Protein AF-A0A920KF06-F1 (afdb_monomer_lite)

Sequence (134 aa):
MFIPADGLYQDLLNSRVGTLQINSRDLVSYAYTKKVMIVSPMSLFPMLQITVKALHNLKIENSIKDIMKNIDKLGNHLNAYKTYHDKLGNTLGTAVNHYNRSSSEFKKIDKDVIKISEGNTQIDFEGELLDRLY

Foldseek 3Di:
DEDADVVVVVCLVVDPPDDDPDDDPNPCNVCVVVVHDYDYPVRVVVVVVVVVVVVVVVVVVVVVVVVVVVVVVVVVVVVVVVVVVVVVLVVVLVVLVVLQVVLVVVVVVQVVVCVVVVNPDGPDRPDDRDDRDD

Secondary structure (DSSP, 8-state):
-B-S-HHHHHHHHH---SS-------HHHHHHHTT---B-HHHHHHHHHHHHHHHHHHHHHHHHHHHHHHHHHHHHHHHHHHHHHHHHHHHHHHHHHHHHHHHHHHHHHHHHHHHHTTTS-------PPPPPP-

pLDDT: mean 84.81, std 14.27, range [43.47, 97.75]

Structure (mmCIF, N/CA/C/O backbone):
data_AF-A0A920KF06-F1
#
_entry.id   AF-A0A920KF06-F1
#
loop_
_atom_site.group_PDB
_atom_site.id
_atom_site.type_symbol
_atom_site.label_atom_id
_atom_site.label_alt_id
_atom_site.label_comp_id
_atom_site.label_asym_id
_atom_site.label_entity_id
_atom_site.label_seq_id
_atom_site.pdbx_PDB_ins_code
_atom_site.Cartn_x
_atom_site.Cartn_y
_atom_site.Cartn_z
_atom_site.occupancy
_atom_site.B_iso_or_equiv
_atom_site.auth_seq_id
_atom_site.auth_comp_id
_atom_site.auth_asym_id
_atom_site.auth_atom_id
_atom_site.pdbx_PDB_model_num
ATOM 1 N N . MET A 1 1 ? 26.278 -1.931 -39.057 1.00 87.56 1 MET A N 1
ATOM 2 C CA . MET A 1 1 ? 27.719 -2.160 -39.275 1.00 87.56 1 MET A CA 1
ATOM 3 C C . MET A 1 1 ? 28.478 -1.242 -38.338 1.00 87.56 1 MET A C 1
ATOM 5 O O . MET A 1 1 ? 28.242 -0.042 -38.374 1.00 87.56 1 MET A O 1
ATOM 9 N N . PHE A 1 2 ? 29.314 -1.806 -37.468 1.00 90.06 2 PHE A N 1
ATOM 10 C CA . PHE A 1 2 ? 30.126 -1.044 -36.521 1.00 90.06 2 PHE A CA 1
ATOM 11 C C . PHE A 1 2 ? 31.493 -0.741 -37.137 1.00 90.06 2 PHE A C 1
ATOM 13 O O . PHE A 1 2 ? 32.145 -1.659 -37.633 1.00 90.06 2 PHE A O 1
ATOM 20 N N . ILE A 1 3 ? 31.906 0.525 -37.112 1.00 89.44 3 ILE A N 1
ATOM 21 C CA . ILE A 1 3 ? 33.196 0.978 -37.645 1.00 89.44 3 ILE A CA 1
ATOM 22 C C . ILE A 1 3 ? 34.050 1.475 -36.471 1.00 89.44 3 ILE A C 1
ATOM 24 O O . ILE A 1 3 ? 33.756 2.542 -35.938 1.00 89.44 3 ILE A O 1
ATOM 28 N N . PRO A 1 4 ? 35.084 0.723 -36.042 1.00 86.56 4 PRO A N 1
ATOM 29 C CA . PRO A 1 4 ? 35.832 1.028 -34.817 1.00 86.56 4 PRO A CA 1
ATOM 30 C C . PRO A 1 4 ? 36.622 2.343 -34.861 1.00 86.56 4 PRO A C 1
ATOM 32 O O . PRO A 1 4 ? 36.837 2.962 -33.823 1.00 86.56 4 PRO A O 1
ATOM 35 N N . ALA A 1 5 ? 37.063 2.768 -36.048 1.00 89.88 5 ALA A N 1
ATOM 36 C CA . ALA A 1 5 ? 37.817 4.002 -36.237 1.00 89.88 5 ALA A CA 1
ATOM 37 C C . ALA A 1 5 ? 36.871 5.157 -36.593 1.00 89.88 5 ALA A C 1
ATOM 39 O O . ALA A 1 5 ? 36.336 5.201 -37.701 1.00 89.88 5 ALA A O 1
ATOM 40 N N . ASP A 1 6 ? 36.693 6.108 -35.672 1.00 84.50 6 ASP A N 1
ATOM 41 C CA . ASP A 1 6 ? 35.763 7.228 -35.876 1.00 84.50 6 ASP A CA 1
ATOM 42 C C . ASP A 1 6 ? 36.180 8.114 -37.059 1.00 84.50 6 ASP A C 1
ATOM 44 O O . ASP A 1 6 ? 35.332 8.519 -37.841 1.00 84.50 6 ASP A O 1
ATOM 48 N N . GLY A 1 7 ? 37.485 8.308 -37.286 1.00 83.81 7 GLY A N 1
ATOM 49 C CA . GLY A 1 7 ? 37.986 9.034 -38.460 1.00 83.81 7 GLY A CA 1
ATOM 50 C C . GLY A 1 7 ? 37.545 8.417 -39.794 1.00 83.81 7 GLY A C 1
ATOM 51 O O . GLY A 1 7 ? 37.133 9.148 -40.686 1.00 83.81 7 GLY A O 1
ATOM 52 N N . LEU A 1 8 ? 37.537 7.080 -39.905 1.00 81.38 8 LEU A N 1
ATOM 53 C CA . LEU A 1 8 ? 37.006 6.388 -41.088 1.00 81.38 8 LEU A CA 1
ATOM 54 C C . LEU A 1 8 ? 35.483 6.487 -41.161 1.00 81.38 8 LEU A C 1
ATOM 56 O O . LEU A 1 8 ? 34.933 6.618 -42.244 1.00 81.38 8 LEU A O 1
ATOM 60 N N . TYR A 1 9 ? 34.784 6.439 -40.027 1.00 85.44 9 TYR A N 1
ATOM 61 C CA . TYR A 1 9 ? 33.339 6.653 -40.000 1.00 85.44 9 TYR A CA 1
ATOM 62 C C . TYR A 1 9 ? 32.962 8.053 -40.510 1.00 85.44 9 TYR A C 1
ATOM 64 O O . TYR A 1 9 ? 32.097 8.162 -41.375 1.00 85.44 9 TYR A O 1
ATOM 72 N N . GLN A 1 10 ? 33.644 9.105 -40.044 1.00 83.00 10 GLN A N 1
ATOM 73 C CA . GLN A 1 10 ? 33.422 10.473 -40.520 1.00 83.00 10 GLN A CA 1
ATOM 74 C C . GLN A 1 10 ? 33.796 10.621 -41.993 1.00 83.00 10 GLN A C 1
ATOM 76 O O . GLN A 1 10 ? 33.067 11.261 -42.744 1.00 83.00 10 GLN A O 1
ATOM 81 N N . ASP A 1 11 ? 34.896 10.007 -42.426 1.00 80.38 11 ASP A N 1
ATOM 82 C CA . ASP A 1 11 ? 35.286 10.026 -43.831 1.00 80.38 11 ASP A CA 1
ATOM 83 C C . ASP A 1 11 ? 34.241 9.326 -44.709 1.00 80.38 11 ASP A C 1
ATOM 85 O O . ASP A 1 11 ? 33.846 9.871 -45.725 1.00 80.38 11 ASP A O 1
ATOM 89 N N . LEU A 1 12 ? 33.669 8.197 -44.283 1.00 77.31 12 LEU A N 1
ATOM 90 C CA . LEU A 1 12 ? 32.593 7.514 -45.015 1.00 77.31 12 LEU A CA 1
ATOM 91 C C . LEU A 1 12 ? 31.276 8.304 -45.064 1.00 77.31 12 LEU A C 1
ATOM 93 O O . LEU A 1 12 ? 30.509 8.128 -46.008 1.00 77.31 12 LEU A O 1
ATOM 97 N N . LEU A 1 13 ? 31.006 9.160 -44.072 1.00 76.00 13 LEU A N 1
ATOM 98 C CA . LEU A 1 13 ? 29.870 10.090 -44.099 1.00 76.00 13 LEU A CA 1
ATOM 99 C C . LEU A 1 13 ? 30.137 11.313 -44.992 1.00 76.00 13 LEU A C 1
ATOM 101 O O . LEU A 1 13 ? 29.214 11.831 -45.618 1.00 76.00 13 LEU A O 1
ATOM 105 N N . ASN A 1 14 ? 31.389 11.776 -45.043 1.00 71.44 14 ASN A N 1
ATOM 106 C CA . ASN A 1 14 ? 31.790 13.008 -45.728 1.00 71.44 14 ASN A CA 1
ATOM 107 C C . ASN A 1 14 ? 32.326 12.780 -47.149 1.00 71.44 14 ASN A C 1
ATOM 109 O O . ASN A 1 14 ? 32.402 13.730 -47.931 1.00 71.44 14 ASN A O 1
ATOM 113 N N . SER A 1 15 ? 32.700 11.546 -47.491 1.00 59.88 15 SER A N 1
ATOM 114 C CA . SER A 1 15 ? 33.321 11.156 -48.756 1.00 59.88 15 SER A CA 1
ATOM 115 C C . SER A 1 15 ? 32.354 11.340 -49.923 1.00 59.88 15 SER A C 1
ATOM 117 O O . SER A 1 15 ? 31.723 10.404 -50.414 1.00 59.88 15 SER A O 1
ATOM 119 N N . ARG A 1 16 ? 32.306 12.562 -50.455 1.00 54.47 16 ARG A N 1
ATOM 120 C CA . ARG A 1 16 ? 32.169 12.752 -51.897 1.00 54.47 16 ARG A CA 1
ATOM 121 C C . ARG A 1 16 ? 33.495 12.321 -52.514 1.00 54.47 16 ARG A C 1
ATOM 123 O O . ARG A 1 16 ? 34.470 13.067 -52.476 1.00 54.47 16 ARG A O 1
ATOM 130 N N . VAL A 1 17 ? 33.537 11.111 -53.066 1.00 50.47 17 VAL A N 1
ATOM 131 C CA . VAL A 1 17 ? 34.577 10.726 -54.033 1.00 50.47 17 VAL A CA 1
ATOM 132 C C . VAL A 1 17 ? 34.690 11.836 -55.085 1.00 50.47 17 VAL A C 1
ATOM 134 O O . VAL A 1 17 ? 33.663 12.387 -55.472 1.00 50.47 17 VAL A O 1
ATOM 137 N N . GLY A 1 18 ? 35.928 12.201 -55.444 1.00 47.31 18 GLY A N 1
ATOM 138 C CA . GLY A 1 18 ? 36.336 13.445 -56.114 1.00 47.31 18 GLY A CA 1
ATOM 139 C C . GLY A 1 18 ? 35.590 13.868 -57.389 1.00 47.31 18 GLY A C 1
ATOM 140 O O . GLY A 1 18 ? 34.563 13.328 -57.761 1.00 47.31 18 GLY A O 1
ATOM 141 N N . THR A 1 19 ? 36.126 14.888 -58.060 1.00 46.28 19 THR A N 1
ATOM 142 C CA . THR A 1 19 ? 35.559 15.757 -59.122 1.00 46.28 19 THR A CA 1
ATOM 143 C C . THR A 1 19 ? 34.854 15.125 -60.345 1.00 46.28 19 THR A C 1
ATOM 145 O O . THR A 1 19 ? 34.527 15.842 -61.288 1.00 46.28 19 THR A O 1
ATOM 148 N N . LEU A 1 20 ? 34.548 13.829 -60.355 1.00 47.66 20 LEU A N 1
ATOM 149 C CA . LEU A 1 20 ? 33.770 13.137 -61.376 1.00 47.66 20 LEU A CA 1
ATOM 150 C C . LEU A 1 20 ? 32.447 12.630 -60.787 1.00 47.66 20 LEU A C 1
ATOM 152 O O . LEU A 1 20 ? 32.391 11.637 -60.067 1.00 47.66 20 LEU A O 1
ATOM 156 N N . GLN A 1 21 ? 31.360 13.314 -61.147 1.00 47.03 21 GLN A N 1
ATOM 157 C CA . GLN A 1 21 ? 29.977 12.895 -60.908 1.00 47.03 21 GLN A CA 1
ATOM 158 C C . GLN A 1 21 ? 29.656 11.638 -61.731 1.00 47.03 21 GLN A C 1
ATOM 160 O O . GLN A 1 21 ? 29.008 11.709 -62.771 1.00 47.03 21 GLN A O 1
ATOM 165 N N . ILE A 1 22 ? 30.121 10.471 -61.289 1.00 43.47 22 ILE A N 1
ATOM 166 C CA . ILE A 1 22 ? 29.756 9.190 -61.897 1.00 43.47 22 ILE A CA 1
ATOM 167 C C . ILE A 1 22 ? 29.066 8.346 -60.835 1.00 43.47 22 ILE A C 1
ATOM 169 O O . ILE A 1 22 ? 29.723 7.628 -60.095 1.00 43.47 22 ILE A O 1
ATOM 173 N N . ASN A 1 23 ? 27.735 8.463 -60.777 1.00 46.69 23 ASN A N 1
ATOM 174 C CA . ASN A 1 23 ? 26.754 7.436 -60.382 1.00 46.69 23 ASN A CA 1
ATOM 175 C C . ASN A 1 23 ? 27.089 6.504 -59.189 1.00 46.69 23 ASN A C 1
ATOM 177 O O . ASN A 1 23 ? 26.585 5.382 -59.106 1.00 46.69 23 ASN A O 1
ATOM 181 N N . SER A 1 24 ? 27.919 6.942 -58.245 1.00 51.03 24 SER A N 1
ATOM 182 C CA . SER A 1 24 ? 28.242 6.195 -57.039 1.00 51.03 24 SER A CA 1
ATOM 183 C C . SER A 1 24 ? 27.090 6.387 -56.067 1.00 51.03 24 SER A C 1
ATOM 185 O O . SER A 1 24 ? 26.905 7.477 -55.522 1.00 51.03 24 SER A O 1
ATOM 187 N N .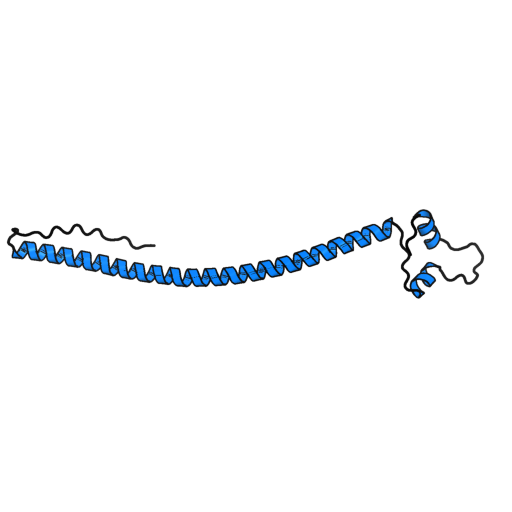 ARG A 1 25 ? 26.280 5.343 -55.873 1.00 56.78 25 ARG A N 1
ATOM 188 C CA . ARG A 1 25 ? 25.296 5.326 -54.789 1.00 56.78 25 ARG A CA 1
ATOM 189 C C . ARG A 1 25 ? 26.021 5.661 -53.494 1.00 56.78 25 ARG A C 1
ATOM 191 O O . ARG A 1 25 ? 26.985 4.985 -53.144 1.00 56.78 25 ARG A O 1
ATOM 198 N N . ASP A 1 26 ? 25.538 6.692 -52.819 1.00 72.50 26 ASP A N 1
ATOM 199 C CA . ASP A 1 26 ? 25.973 7.042 -51.478 1.00 72.50 26 ASP A CA 1
ATOM 200 C C . ASP A 1 26 ? 25.935 5.781 -50.593 1.00 72.50 26 ASP A C 1
ATOM 202 O O . ASP A 1 26 ? 24.917 5.080 -50.523 1.00 72.50 26 ASP A O 1
ATOM 206 N N . LEU A 1 27 ? 27.077 5.445 -49.988 1.00 76.12 27 LEU A N 1
ATOM 207 C CA . LEU A 1 27 ? 27.262 4.222 -49.208 1.00 76.12 27 LEU A CA 1
ATOM 208 C C . LEU A 1 27 ? 26.264 4.163 -48.048 1.00 76.12 27 LEU A C 1
ATOM 210 O O . LEU A 1 27 ? 25.746 3.090 -47.729 1.00 76.12 27 LEU A O 1
ATOM 214 N N . VAL A 1 28 ? 25.955 5.325 -47.469 1.00 78.19 28 VAL A N 1
ATOM 215 C CA . VAL A 1 28 ? 24.960 5.480 -46.410 1.00 78.19 28 VAL A CA 1
ATOM 216 C C . VAL A 1 28 ? 23.575 5.102 -46.938 1.00 78.19 28 VAL A C 1
ATOM 218 O O . VAL A 1 28 ? 22.914 4.224 -46.379 1.00 78.19 28 VAL A O 1
ATOM 221 N N . SER A 1 29 ? 23.164 5.669 -48.072 1.00 80.25 29 SER A N 1
ATOM 222 C CA . SER A 1 29 ? 21.903 5.333 -48.748 1.00 80.25 29 SER A CA 1
ATOM 223 C C . SER A 1 29 ? 21.797 3.850 -49.147 1.00 80.25 29 SER A C 1
ATOM 225 O O . SER A 1 29 ? 20.740 3.221 -48.995 1.00 80.25 29 SER A O 1
ATOM 227 N N . TYR A 1 30 ? 22.893 3.244 -49.617 1.00 85.25 30 TYR A N 1
ATOM 228 C CA . TYR A 1 30 ? 22.934 1.811 -49.924 1.00 85.25 30 TYR A CA 1
ATOM 229 C C . TYR A 1 30 ? 22.783 0.949 -48.662 1.00 85.25 30 TYR A C 1
ATOM 231 O O . TYR A 1 30 ? 21.991 0.002 -48.653 1.00 85.25 30 TYR A O 1
ATOM 239 N N . ALA A 1 31 ? 23.482 1.298 -47.580 1.00 87.19 31 ALA A N 1
ATOM 240 C CA . ALA A 1 31 ? 23.376 0.607 -46.298 1.00 87.19 31 ALA A CA 1
ATOM 241 C C . ALA A 1 31 ? 21.953 0.692 -45.721 1.00 87.19 31 ALA A C 1
ATOM 243 O O . ALA A 1 31 ? 21.403 -0.335 -45.315 1.00 87.19 31 ALA A O 1
ATOM 244 N N . TYR A 1 32 ? 21.302 1.860 -45.798 1.00 85.75 32 TYR A N 1
ATOM 245 C CA . TYR A 1 32 ? 19.898 2.023 -45.404 1.00 85.75 32 TYR A CA 1
ATOM 246 C C . TYR A 1 32 ? 18.952 1.136 -46.221 1.00 85.75 32 TYR A C 1
ATOM 248 O O . TYR A 1 32 ? 18.096 0.463 -45.646 1.00 85.75 32 TYR A O 1
ATOM 256 N N . THR A 1 33 ? 19.150 1.043 -47.542 1.00 90.69 33 THR A N 1
ATOM 257 C CA . THR A 1 33 ? 18.368 0.140 -48.413 1.00 90.69 33 THR A CA 1
ATOM 258 C C . THR A 1 33 ? 18.526 -1.329 -47.995 1.00 90.69 33 THR A C 1
ATOM 260 O O . THR A 1 33 ? 17.601 -2.131 -48.121 1.00 90.69 33 THR A O 1
ATOM 263 N N . LYS A 1 34 ? 19.693 -1.691 -47.451 1.00 91.69 34 LYS A N 1
ATOM 264 C CA . LYS A 1 34 ? 19.985 -3.022 -46.898 1.00 91.69 34 LYS A CA 1
ATOM 265 C C . LYS A 1 34 ? 19.610 -3.179 -45.420 1.00 91.69 34 LYS A C 1
ATOM 267 O O . LYS A 1 34 ? 19.926 -4.214 -44.840 1.00 91.69 34 LYS A O 1
ATOM 272 N N . LYS A 1 35 ? 18.914 -2.206 -44.817 1.00 91.81 35 LYS A N 1
ATOM 273 C CA . LYS A 1 35 ? 18.543 -2.179 -43.388 1.00 91.81 35 LYS A CA 1
ATOM 274 C C . LYS A 1 35 ? 19.751 -2.254 -42.444 1.00 91.81 35 LYS A C 1
ATOM 276 O O . LYS A 1 35 ? 19.654 -2.764 -41.331 1.00 91.81 35 LYS A O 1
ATOM 281 N N . VAL A 1 36 ? 20.898 -1.744 -42.884 1.00 91.19 36 VAL A N 1
ATOM 282 C CA . VAL A 1 36 ? 22.124 -1.673 -42.091 1.00 91.19 36 VAL A CA 1
ATOM 283 C C . VAL A 1 36 ? 22.330 -0.234 -41.641 1.00 91.19 36 VAL A C 1
ATOM 285 O O . VAL A 1 36 ? 22.585 0.647 -42.453 1.00 91.19 36 VAL A O 1
ATOM 288 N N . MET A 1 37 ? 22.277 -0.006 -40.332 1.00 87.12 37 MET A N 1
ATOM 289 C CA . MET A 1 37 ? 22.693 1.265 -39.741 1.00 87.12 37 MET A CA 1
ATOM 290 C C . MET A 1 37 ? 24.213 1.257 -39.554 1.00 87.12 37 MET A C 1
ATOM 292 O O . MET A 1 37 ? 24.763 0.322 -38.958 1.00 87.12 37 MET A O 1
ATOM 296 N N . ILE A 1 38 ? 24.900 2.255 -40.101 1.00 86.75 38 ILE A N 1
ATOM 297 C CA . ILE A 1 38 ? 26.339 2.450 -39.898 1.00 86.75 38 ILE A CA 1
ATOM 298 C C . ILE A 1 38 ? 26.516 3.270 -38.620 1.00 86.75 38 ILE A C 1
ATOM 300 O O . ILE A 1 38 ? 25.870 4.301 -38.466 1.00 86.75 38 ILE A O 1
ATOM 304 N N . VAL A 1 39 ? 27.355 2.798 -37.701 1.00 89.88 39 VAL A N 1
ATOM 305 C CA . VAL A 1 39 ? 27.579 3.441 -36.400 1.00 89.88 39 VAL A CA 1
ATOM 306 C C . VAL A 1 39 ? 29.053 3.381 -36.009 1.00 89.88 39 VAL A C 1
ATOM 308 O O . VAL A 1 39 ? 29.741 2.394 -36.287 1.00 89.88 39 VAL A O 1
ATOM 311 N N . SER A 1 40 ? 29.516 4.418 -35.318 1.00 91.31 40 SER A N 1
ATOM 312 C CA . SER A 1 40 ? 30.818 4.467 -34.643 1.00 91.31 40 SER A CA 1
ATOM 313 C C . SER A 1 40 ? 30.684 4.219 -33.131 1.00 91.31 40 SER A C 1
ATOM 315 O O . SER A 1 40 ? 29.567 4.303 -32.604 1.00 91.31 40 SER A O 1
ATOM 317 N N . PRO A 1 41 ? 31.789 3.970 -32.397 1.00 90.56 41 PRO A N 1
ATOM 318 C CA . PRO A 1 41 ? 31.773 3.846 -30.937 1.00 90.56 41 PRO A CA 1
ATOM 319 C C . PRO A 1 41 ? 31.086 5.024 -30.237 1.00 90.56 41 PRO A C 1
ATOM 321 O O . PRO A 1 41 ? 30.297 4.805 -29.320 1.00 90.56 41 PRO A O 1
ATOM 324 N N . MET A 1 42 ? 31.324 6.252 -30.715 1.00 91.19 42 MET A N 1
ATOM 325 C CA . MET A 1 42 ? 30.769 7.482 -30.137 1.00 91.19 42 MET A CA 1
ATOM 326 C C . MET A 1 42 ? 29.254 7.604 -30.322 1.00 91.19 42 MET A C 1
ATOM 328 O O . MET A 1 42 ? 28.586 8.214 -29.496 1.00 91.19 42 MET A O 1
ATOM 332 N N . SER A 1 43 ? 28.701 7.010 -31.381 1.00 87.19 43 SER A N 1
ATOM 333 C CA . SER A 1 43 ? 27.253 7.019 -31.646 1.00 87.19 43 SER A CA 1
ATOM 334 C C . SER A 1 43 ? 26.522 5.833 -31.006 1.00 87.19 43 SER A C 1
ATOM 336 O O . SER A 1 43 ? 25.458 5.999 -30.408 1.00 87.19 43 SER A O 1
ATOM 338 N N . LEU A 1 44 ? 27.103 4.631 -31.081 1.00 91.62 44 LEU A N 1
ATOM 339 C CA . LEU A 1 44 ? 26.459 3.405 -30.617 1.00 91.62 44 LEU A CA 1
ATOM 340 C C . LEU A 1 44 ? 26.430 3.318 -29.089 1.00 91.62 44 LEU A C 1
ATOM 342 O O . LEU A 1 44 ? 25.417 2.910 -28.522 1.00 91.62 44 LEU A O 1
ATOM 346 N N . PHE A 1 45 ? 27.520 3.701 -28.418 1.00 92.81 45 PHE A N 1
ATOM 347 C CA . PHE A 1 45 ? 27.619 3.567 -26.967 1.00 92.81 45 PHE A CA 1
ATOM 348 C C . PHE A 1 45 ? 26.550 4.389 -26.225 1.00 92.81 45 PHE A C 1
ATOM 350 O O . PHE A 1 45 ? 25.809 3.790 -25.444 1.00 92.81 45 PHE A O 1
ATOM 357 N N . PRO A 1 46 ? 26.356 5.699 -26.491 1.00 94.69 46 PRO A N 1
ATOM 358 C CA . PRO A 1 46 ? 25.283 6.461 -25.851 1.00 94.69 46 PRO A CA 1
ATOM 359 C C . PRO A 1 46 ? 23.889 5.903 -26.154 1.00 94.69 46 PRO A C 1
ATOM 361 O O . PRO A 1 46 ? 23.049 5.853 -25.258 1.00 94.69 46 PRO A O 1
ATOM 364 N N . MET A 1 47 ? 23.643 5.429 -27.382 1.00 94.00 47 MET A N 1
ATOM 365 C CA . MET A 1 47 ? 22.348 4.852 -27.757 1.00 94.00 47 MET A CA 1
ATOM 366 C C . MET A 1 47 ? 22.039 3.578 -26.960 1.00 94.00 47 MET A C 1
ATOM 368 O O . MET A 1 47 ? 20.927 3.416 -26.451 1.00 94.00 47 MET A O 1
ATOM 372 N N . LEU A 1 48 ? 23.029 2.699 -26.787 1.00 95.00 48 LEU A N 1
ATOM 373 C CA . LEU A 1 48 ? 22.898 1.519 -25.933 1.00 95.00 48 LEU A CA 1
ATOM 374 C C . LEU A 1 48 ? 22.684 1.910 -24.469 1.00 95.00 48 LEU A C 1
ATOM 376 O O . LEU A 1 48 ? 21.801 1.353 -23.823 1.00 95.00 48 LEU A O 1
ATOM 380 N N . GLN A 1 49 ? 23.414 2.904 -23.963 1.00 96.06 49 GLN A N 1
ATOM 381 C CA . GLN A 1 49 ? 23.261 3.357 -22.578 1.00 96.06 49 GLN A CA 1
ATOM 382 C C . GLN A 1 49 ? 21.875 3.944 -22.300 1.00 96.06 49 GLN A C 1
ATOM 384 O O . GLN A 1 49 ? 21.258 3.628 -21.281 1.00 96.06 49 GLN A O 1
ATOM 389 N N . ILE A 1 50 ? 21.343 4.749 -23.223 1.00 96.69 50 ILE A N 1
ATOM 390 C CA . ILE A 1 50 ? 19.974 5.270 -23.133 1.00 96.69 50 ILE A CA 1
ATOM 391 C C . ILE A 1 50 ? 18.968 4.117 -23.170 1.00 96.69 50 ILE A C 1
ATOM 393 O O . ILE A 1 50 ? 18.039 4.096 -22.364 1.00 96.69 50 ILE A O 1
ATOM 397 N N . THR A 1 51 ? 19.175 3.130 -24.044 1.00 96.88 51 THR A N 1
ATOM 398 C CA . THR A 1 51 ? 18.291 1.960 -24.159 1.00 96.88 51 THR A CA 1
ATOM 399 C C . THR A 1 51 ? 18.290 1.127 -22.877 1.00 96.88 51 THR A C 1
ATOM 401 O O . THR A 1 51 ? 17.226 0.779 -22.367 1.00 96.88 51 THR A O 1
ATOM 404 N N . VAL A 1 52 ? 19.464 0.855 -22.300 1.00 97.75 52 VAL A N 1
ATOM 405 C CA . VAL A 1 52 ? 19.596 0.135 -21.024 1.00 97.75 52 VAL A CA 1
ATOM 406 C C . VAL A 1 52 ? 18.908 0.905 -19.898 1.00 97.75 52 VAL A C 1
ATOM 408 O O . VAL A 1 52 ? 18.154 0.317 -19.121 1.00 97.75 52 VAL A O 1
ATOM 411 N N . LYS A 1 53 ? 19.095 2.228 -19.836 1.00 97.00 53 LYS A N 1
ATOM 412 C CA . LYS A 1 53 ? 18.423 3.077 -18.845 1.00 97.00 53 LYS A CA 1
ATOM 413 C C . LYS A 1 53 ? 16.902 3.071 -19.021 1.00 97.00 53 LYS A C 1
ATOM 415 O O . LYS A 1 53 ? 16.184 2.976 -18.030 1.00 97.00 53 LYS A O 1
ATOM 420 N N . ALA A 1 54 ? 16.407 3.116 -20.257 1.00 97.50 54 ALA A N 1
ATOM 421 C CA . ALA A 1 54 ? 14.980 3.026 -20.552 1.00 97.50 54 ALA A CA 1
ATOM 422 C C . ALA A 1 54 ? 14.394 1.678 -20.101 1.00 97.50 54 ALA A C 1
ATOM 424 O O . ALA A 1 54 ? 13.386 1.656 -19.399 1.00 97.50 54 ALA A O 1
ATOM 425 N N . LEU A 1 55 ? 15.060 0.561 -20.414 1.00 97.38 55 LEU A N 1
ATOM 426 C CA . LEU A 1 55 ? 14.650 -0.775 -19.966 1.00 97.38 55 LEU A CA 1
ATOM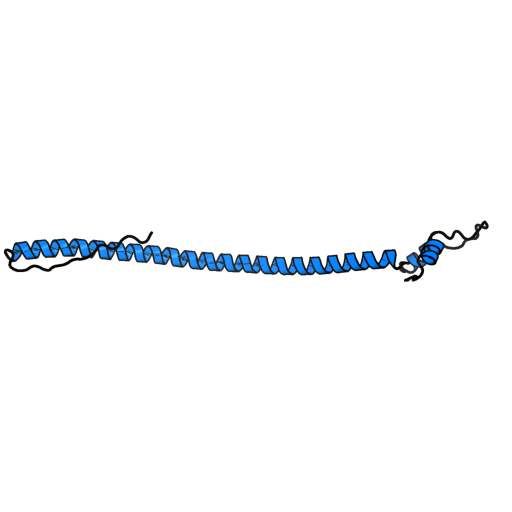 427 C C . LEU A 1 55 ? 14.637 -0.895 -18.435 1.00 97.38 55 LEU A C 1
ATOM 429 O O . LEU A 1 55 ? 13.706 -1.463 -17.863 1.00 97.38 55 LEU A O 1
ATOM 433 N N . HIS A 1 56 ? 15.640 -0.331 -17.761 1.00 97.00 56 HIS A N 1
ATOM 434 C CA . HIS A 1 56 ? 15.687 -0.303 -16.302 1.00 97.00 56 HIS A CA 1
ATOM 435 C C . HIS A 1 56 ? 14.531 0.512 -15.703 1.00 97.00 56 HIS A C 1
ATOM 437 O O . HIS A 1 56 ? 13.878 0.057 -14.764 1.00 97.00 56 HIS A O 1
ATOM 443 N N . ASN A 1 57 ? 14.229 1.677 -16.280 1.00 97.31 57 ASN A N 1
ATOM 444 C CA . ASN A 1 57 ? 13.106 2.508 -15.851 1.00 97.31 57 ASN A CA 1
ATOM 445 C C . ASN A 1 57 ? 11.760 1.789 -16.020 1.00 97.31 57 ASN A C 1
ATOM 447 O O . ASN A 1 57 ? 10.943 1.838 -15.107 1.00 97.31 57 ASN A O 1
ATOM 451 N N . LEU A 1 58 ? 11.553 1.062 -17.125 1.00 97.19 58 LEU A N 1
ATOM 452 C CA . LEU A 1 58 ? 10.344 0.251 -17.328 1.00 97.19 58 LEU A CA 1
ATOM 453 C C . LEU A 1 58 ? 10.196 -0.840 -16.258 1.00 97.19 58 LEU A C 1
ATOM 455 O O . LEU A 1 58 ? 9.099 -1.089 -15.759 1.00 97.19 58 LEU A O 1
ATOM 459 N N . LYS A 1 59 ? 11.304 -1.479 -15.863 1.00 96.31 59 LYS A N 1
ATOM 460 C CA . LYS A 1 59 ? 11.295 -2.461 -14.772 1.00 96.31 59 LYS A CA 1
ATOM 461 C C . LYS A 1 59 ? 10.915 -1.813 -13.438 1.00 96.31 59 LYS A C 1
ATOM 463 O O . LYS A 1 59 ? 10.105 -2.381 -12.711 1.00 96.31 59 LYS A O 1
ATOM 468 N N . ILE A 1 60 ? 11.468 -0.637 -13.132 1.00 96.62 60 ILE A N 1
ATOM 469 C CA . ILE A 1 60 ? 11.113 0.125 -11.926 1.00 96.62 60 ILE A CA 1
ATOM 470 C C . ILE A 1 60 ? 9.628 0.493 -11.938 1.00 96.62 60 ILE A C 1
ATOM 472 O O . ILE A 1 60 ? 8.953 0.295 -10.933 1.00 96.62 60 ILE A O 1
ATOM 476 N N . GLU A 1 61 ? 9.111 0.995 -13.060 1.00 96.94 61 GLU A N 1
ATOM 477 C CA . GLU A 1 61 ? 7.704 1.380 -13.191 1.00 96.94 61 GLU A CA 1
ATOM 478 C 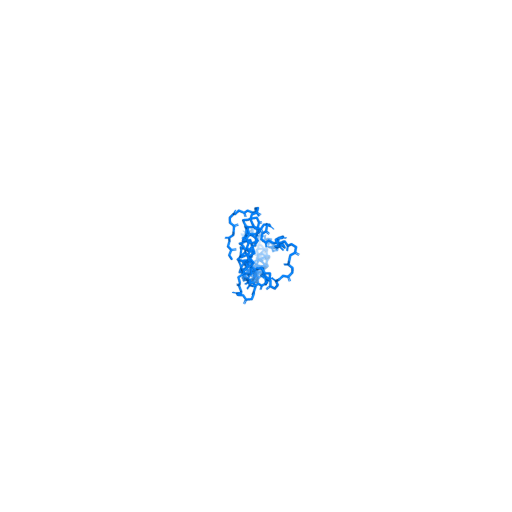C . GLU A 1 61 ? 6.766 0.204 -12.883 1.00 96.94 61 GLU A C 1
ATOM 480 O O . GLU A 1 61 ? 5.806 0.356 -12.127 1.00 96.94 61 GLU A O 1
ATOM 485 N N . ASN A 1 62 ? 7.073 -0.989 -13.402 1.00 96.50 62 ASN A N 1
ATOM 486 C CA . ASN A 1 62 ? 6.307 -2.199 -13.101 1.00 96.50 62 ASN A CA 1
ATOM 487 C C . ASN A 1 62 ? 6.358 -2.557 -11.609 1.00 96.50 62 ASN A C 1
ATOM 489 O O . ASN A 1 62 ? 5.312 -2.791 -11.006 1.00 96.50 62 ASN A O 1
ATOM 493 N N . SER A 1 63 ? 7.540 -2.513 -10.986 1.00 96.25 63 SER A N 1
ATOM 494 C CA . SER A 1 63 ? 7.671 -2.737 -9.540 1.00 96.25 63 SER A CA 1
ATOM 495 C C . SER A 1 63 ? 6.870 -1.723 -8.715 1.00 96.25 63 SER A C 1
ATOM 497 O O . SER A 1 63 ? 6.260 -2.090 -7.714 1.00 96.25 63 SER A O 1
ATOM 499 N N . ILE A 1 64 ? 6.834 -0.451 -9.129 1.00 97.12 64 ILE A N 1
ATOM 500 C CA . ILE A 1 64 ? 6.042 0.591 -8.458 1.00 97.12 64 ILE A CA 1
ATOM 501 C C . ILE A 1 64 ? 4.546 0.279 -8.551 1.00 97.12 64 ILE A C 1
ATOM 503 O O . ILE A 1 64 ? 3.847 0.388 -7.545 1.00 97.12 64 ILE A O 1
ATOM 507 N N . LYS A 1 65 ? 4.049 -0.161 -9.714 1.00 97.50 65 LYS A N 1
ATOM 508 C CA . LYS A 1 65 ? 2.639 -0.564 -9.873 1.00 97.50 65 LYS A CA 1
ATOM 509 C C . LYS A 1 65 ? 2.263 -1.704 -8.924 1.00 97.50 65 LYS A C 1
ATOM 511 O O . LYS A 1 65 ? 1.199 -1.660 -8.306 1.00 97.50 65 LYS A O 1
ATOM 516 N N . ASP A 1 66 ? 3.146 -2.686 -8.756 1.00 97.00 66 ASP A N 1
ATOM 517 C CA . ASP A 1 66 ? 2.931 -3.784 -7.809 1.00 97.00 66 ASP A CA 1
ATOM 518 C C . ASP A 1 66 ? 2.940 -3.304 -6.349 1.00 97.00 66 ASP A C 1
ATOM 520 O O . ASP A 1 66 ? 2.093 -3.722 -5.554 1.00 97.00 66 ASP A O 1
ATOM 524 N N . ILE A 1 67 ? 3.849 -2.388 -5.993 1.00 97.50 67 ILE A N 1
ATOM 525 C CA . ILE A 1 67 ? 3.886 -1.762 -4.663 1.00 97.50 67 ILE A CA 1
ATOM 526 C C . ILE A 1 67 ? 2.578 -1.014 -4.386 1.00 97.50 67 ILE A C 1
ATOM 528 O O . ILE A 1 67 ? 1.977 -1.233 -3.336 1.00 97.50 67 ILE A O 1
ATOM 532 N N . MET A 1 68 ? 2.098 -0.195 -5.327 1.00 97.06 68 MET A N 1
ATOM 533 C CA . MET A 1 68 ? 0.832 0.538 -5.185 1.00 97.06 68 MET A CA 1
ATOM 534 C C . MET A 1 68 ? -0.342 -0.413 -4.943 1.00 97.06 68 MET A C 1
ATOM 536 O O . MET A 1 68 ? -1.091 -0.244 -3.985 1.00 97.06 68 MET A O 1
ATOM 540 N N . LYS A 1 69 ? -0.439 -1.491 -5.730 1.00 97.62 69 LYS A N 1
ATOM 541 C CA . LYS A 1 69 ? -1.476 -2.517 -5.554 1.00 97.62 69 LYS A CA 1
ATOM 542 C C . LYS A 1 69 ? -1.430 -3.169 -4.168 1.00 97.62 69 LYS A C 1
ATOM 544 O O . LYS A 1 69 ? -2.470 -3.517 -3.610 1.00 97.62 69 LYS A O 1
ATOM 549 N N . ASN A 1 70 ? -0.238 -3.380 -3.615 1.00 97.38 70 ASN A N 1
ATOM 550 C CA . ASN A 1 70 ? -0.086 -3.942 -2.274 1.00 97.38 70 ASN A CA 1
ATOM 551 C C . ASN A 1 70 ? -0.437 -2.930 -1.175 1.00 97.38 70 ASN A C 1
ATOM 553 O O . ASN A 1 70 ? -1.041 -3.325 -0.178 1.00 97.38 70 ASN A O 1
ATOM 557 N N . ILE A 1 71 ? -0.127 -1.645 -1.370 1.00 97.62 71 ILE A N 1
ATOM 558 C CA . ILE A 1 71 ? -0.548 -0.563 -0.469 1.00 97.62 71 ILE A CA 1
ATOM 559 C C . ILE A 1 71 ? -2.077 -0.471 -0.426 1.00 97.62 71 ILE A C 1
ATOM 561 O O . ILE A 1 71 ? -2.638 -0.413 0.666 1.00 97.62 71 ILE A O 1
ATOM 565 N N . ASP A 1 72 ? -2.760 -0.558 -1.569 1.00 97.50 72 ASP A N 1
ATOM 566 C CA . ASP A 1 72 ? -4.229 -0.537 -1.616 1.00 97.50 72 ASP A CA 1
ATOM 567 C C . ASP A 1 72 ? -4.842 -1.714 -0.847 1.00 97.50 72 ASP A C 1
ATOM 569 O O . ASP A 1 72 ? -5.764 -1.549 -0.043 1.00 97.50 72 ASP A O 1
ATOM 573 N N . LYS A 1 73 ? -4.299 -2.924 -1.038 1.00 97.38 73 LYS A N 1
ATOM 574 C CA . LYS A 1 73 ? -4.719 -4.112 -0.276 1.00 97.38 73 LYS A CA 1
ATOM 575 C C . LYS A 1 73 ? -4.514 -3.924 1.225 1.00 97.38 73 LYS A C 1
ATOM 577 O O . LYS A 1 73 ? -5.403 -4.259 2.007 1.00 97.38 73 LYS A O 1
ATOM 582 N N . LEU A 1 74 ? -3.361 -3.387 1.624 1.00 97.75 74 LEU A N 1
ATOM 583 C CA . LEU A 1 74 ? -3.063 -3.106 3.024 1.00 97.75 74 LEU A CA 1
ATOM 584 C C . LEU A 1 74 ? -4.037 -2.070 3.599 1.00 97.75 74 LEU A C 1
ATOM 586 O O . LEU A 1 74 ? -4.575 -2.290 4.681 1.00 97.75 74 LEU A O 1
ATOM 590 N N . GLY A 1 75 ? -4.326 -0.995 2.863 1.00 97.62 75 GLY A N 1
ATOM 591 C CA . GLY A 1 75 ? -5.308 0.017 3.254 1.00 97.62 75 GLY A CA 1
ATOM 592 C C . GLY A 1 75 ? -6.693 -0.584 3.498 1.00 97.62 75 GLY A C 1
ATOM 593 O O . GLY A 1 75 ? -7.321 -0.306 4.521 1.00 97.62 75 GLY A O 1
ATOM 594 N N . ASN A 1 76 ? -7.138 -1.489 2.624 1.00 97.31 76 ASN A N 1
ATOM 595 C CA . ASN A 1 76 ? -8.401 -2.208 2.804 1.00 97.31 76 ASN A CA 1
ATOM 596 C C . ASN A 1 76 ? -8.404 -3.079 4.072 1.00 97.31 76 ASN A C 1
ATOM 598 O O . ASN A 1 76 ? -9.373 -3.052 4.832 1.00 97.31 76 ASN A O 1
ATOM 602 N N . HIS A 1 77 ? -7.321 -3.815 4.338 1.00 97.69 77 HIS A N 1
ATOM 603 C CA . HIS A 1 77 ? -7.198 -4.626 5.555 1.00 97.69 77 HIS A CA 1
ATOM 604 C C . HIS A 1 77 ? -7.191 -3.770 6.828 1.00 97.69 77 HIS A C 1
ATOM 606 O O . HIS A 1 77 ? -7.867 -4.111 7.799 1.00 97.69 77 HIS A O 1
ATOM 612 N N . LEU A 1 78 ? -6.475 -2.642 6.823 1.00 97.75 78 LEU A N 1
ATOM 613 C CA . LEU A 1 78 ? -6.429 -1.718 7.959 1.00 97.75 78 LEU A CA 1
ATOM 614 C C . LEU A 1 78 ? -7.791 -1.071 8.224 1.00 97.75 78 LEU A C 1
ATOM 616 O O . LEU A 1 78 ? -8.195 -0.959 9.379 1.00 97.75 78 LEU A O 1
ATOM 620 N N . ASN A 1 79 ? -8.537 -0.711 7.178 1.00 97.50 79 ASN A N 1
ATOM 621 C CA . ASN A 1 79 ? -9.894 -0.181 7.324 1.00 97.50 79 ASN A CA 1
ATOM 622 C C . ASN A 1 79 ? -10.870 -1.222 7.888 1.00 97.50 79 ASN A C 1
ATOM 624 O O . ASN A 1 79 ? -11.699 -0.897 8.746 1.00 97.50 79 ASN A O 1
ATOM 628 N N . ALA A 1 80 ? -10.758 -2.479 7.451 1.00 97.06 80 ALA A N 1
ATOM 629 C CA . ALA A 1 80 ? -11.542 -3.571 8.018 1.00 97.06 80 ALA A CA 1
ATOM 630 C C . ALA A 1 80 ? -11.218 -3.760 9.508 1.00 97.06 80 ALA A C 1
ATOM 632 O O . ALA A 1 80 ? -12.129 -3.769 10.336 1.00 97.06 80 ALA A O 1
ATOM 633 N N . TYR A 1 81 ? -9.929 -3.821 9.861 1.00 97.75 81 TYR A N 1
ATOM 634 C CA . TYR A 1 81 ? -9.479 -3.895 11.252 1.00 97.75 81 TYR A CA 1
ATOM 635 C C . TYR A 1 81 ? -10.017 -2.730 12.091 1.00 97.75 81 TYR A C 1
ATOM 637 O O . TYR A 1 81 ? -10.642 -2.966 13.125 1.00 97.75 81 TYR A O 1
ATOM 645 N N . LYS A 1 82 ? -9.854 -1.486 11.617 1.00 97.06 82 LYS A N 1
ATOM 646 C CA . LYS A 1 82 ? -10.368 -0.280 12.278 1.00 97.06 82 LYS A CA 1
ATOM 647 C C . LYS A 1 82 ? -11.864 -0.398 12.556 1.00 97.06 82 LYS A C 1
ATOM 649 O O . LYS A 1 82 ? -12.296 -0.143 13.668 1.00 97.06 82 LYS A O 1
ATOM 654 N N . THR A 1 83 ? -12.648 -0.860 11.584 1.00 97.44 83 THR A N 1
ATOM 655 C CA . THR A 1 83 ? -14.100 -1.034 11.751 1.00 97.44 83 THR A CA 1
ATOM 656 C C . THR A 1 83 ? -14.446 -2.011 12.879 1.00 97.44 83 THR A C 1
ATOM 658 O O . THR A 1 83 ? -15.369 -1.759 13.654 1.00 97.44 83 THR A O 1
ATOM 661 N N . TYR A 1 84 ? -13.732 -3.134 12.990 1.00 96.88 84 TYR A N 1
ATOM 662 C CA . TYR A 1 84 ? -13.945 -4.083 14.088 1.00 96.88 84 TYR A CA 1
ATOM 663 C C . TYR A 1 84 ? -13.461 -3.533 15.432 1.00 96.88 84 TYR A C 1
ATOM 665 O O . TYR A 1 84 ? -14.128 -3.741 16.444 1.00 96.88 84 TYR A O 1
ATOM 673 N N . HIS A 1 85 ? -12.348 -2.801 15.440 1.00 96.00 85 HIS A N 1
ATOM 674 C CA . HIS A 1 85 ? -11.815 -2.166 16.640 1.00 96.00 85 HIS A CA 1
ATOM 675 C C . HIS A 1 85 ? -12.746 -1.061 17.169 1.00 96.00 85 HIS A C 1
ATOM 677 O O . HIS A 1 85 ? -13.041 -1.031 18.360 1.00 96.00 85 HIS A O 1
ATOM 683 N N . ASP A 1 86 ? -13.313 -0.238 16.283 1.00 96.25 86 ASP A N 1
ATOM 684 C CA . ASP A 1 86 ? -14.302 0.791 16.629 1.00 96.25 86 ASP A CA 1
ATOM 685 C C . ASP A 1 86 ? -15.565 0.150 17.243 1.00 96.25 86 ASP A C 1
ATOM 687 O O . ASP A 1 86 ? -16.095 0.610 18.256 1.00 96.25 86 ASP A O 1
ATOM 691 N N . LYS A 1 87 ? -16.039 -0.972 16.676 1.00 96.12 87 LYS A N 1
ATOM 692 C CA . LYS A 1 87 ? -17.154 -1.747 17.252 1.00 96.12 87 LYS A CA 1
ATOM 693 C C . LYS A 1 87 ? -16.819 -2.297 18.638 1.00 96.12 87 LYS A C 1
ATOM 695 O O . LYS A 1 87 ? -17.664 -2.223 19.528 1.00 96.12 87 LYS A O 1
ATOM 700 N N . LEU A 1 88 ? -15.608 -2.821 18.827 1.00 95.69 88 LEU A N 1
ATOM 701 C CA . LEU A 1 88 ? -15.144 -3.301 20.128 1.00 95.69 88 LEU A CA 1
ATOM 702 C C . LEU A 1 88 ? -15.146 -2.165 21.161 1.00 95.69 88 LEU A C 1
ATOM 704 O O . LEU A 1 88 ? -15.717 -2.337 22.238 1.00 95.69 88 LEU A O 1
ATOM 708 N N . GLY A 1 89 ? -14.612 -0.993 20.808 1.00 94.06 89 GLY A N 1
ATOM 709 C CA . GLY A 1 89 ? -14.651 0.203 21.656 1.00 94.06 89 GLY A CA 1
ATOM 710 C C . GLY A 1 89 ? -16.073 0.562 22.098 1.00 94.06 89 GLY A C 1
ATOM 711 O O . GLY A 1 89 ? -16.328 0.732 23.289 1.00 94.06 89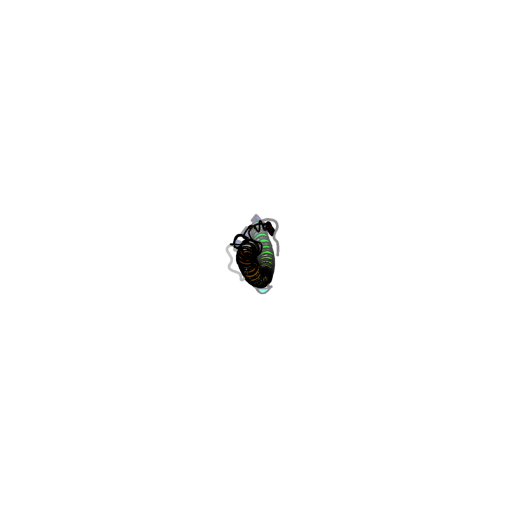 GLY A O 1
ATOM 712 N N . ASN A 1 90 ? -17.039 0.543 21.173 1.00 94.38 90 ASN A N 1
ATOM 713 C CA . ASN A 1 90 ? -18.451 0.791 21.495 1.00 94.38 90 ASN A CA 1
ATOM 714 C C . ASN A 1 90 ? -19.038 -0.244 22.474 1.00 94.38 90 ASN A C 1
ATOM 716 O O . ASN A 1 90 ? -19.775 0.112 23.402 1.00 94.38 90 ASN A O 1
ATOM 720 N N . THR A 1 91 ? -18.719 -1.530 22.291 1.00 95.12 91 THR A N 1
ATOM 721 C CA . THR A 1 91 ? -19.182 -2.585 23.210 1.00 95.12 91 THR A CA 1
ATOM 722 C C . THR A 1 91 ? -18.563 -2.449 24.598 1.00 95.12 91 THR A C 1
ATOM 724 O O . THR A 1 91 ? -19.279 -2.564 25.593 1.00 95.12 91 THR A O 1
ATOM 727 N N . LEU A 1 92 ? -17.273 -2.115 24.681 1.00 94.19 92 LEU A N 1
ATOM 728 C CA . LEU A 1 92 ? -16.591 -1.852 25.948 1.00 94.19 92 LEU A CA 1
ATOM 729 C C . LEU A 1 92 ? -17.178 -0.623 26.646 1.00 94.19 92 LEU A C 1
ATOM 731 O O . LEU A 1 92 ? -17.479 -0.691 27.833 1.00 94.19 92 LEU A O 1
ATOM 735 N N . GLY A 1 93 ? -17.450 0.460 25.912 1.00 93.00 93 GLY A N 1
ATOM 736 C CA . GLY A 1 93 ? -18.133 1.635 26.455 1.00 93.00 93 GLY A CA 1
ATOM 737 C C . GLY A 1 93 ? -19.515 1.300 27.027 1.00 93.00 93 GLY A C 1
ATOM 738 O O . GLY A 1 93 ? -19.896 1.801 28.085 1.00 93.00 93 GLY A O 1
ATOM 739 N N . THR A 1 94 ? -20.253 0.397 26.377 1.00 93.75 94 THR A N 1
ATOM 740 C CA . THR A 1 94 ? -21.545 -0.099 26.880 1.00 93.75 94 THR A CA 1
ATOM 741 C C . THR A 1 94 ? -21.377 -0.916 28.163 1.00 93.75 94 THR A C 1
ATOM 743 O O . THR A 1 94 ? -22.086 -0.671 29.140 1.00 93.75 94 THR A O 1
ATOM 746 N N . ALA A 1 95 ? -20.408 -1.835 28.203 1.00 93.69 95 ALA A N 1
ATOM 747 C CA . ALA A 1 95 ? -20.105 -2.633 29.391 1.00 93.69 95 ALA A CA 1
ATOM 748 C C . ALA A 1 95 ? -19.677 -1.761 30.586 1.00 93.69 95 ALA A C 1
ATOM 750 O O . ALA A 1 95 ? -20.183 -1.949 31.691 1.00 93.69 95 ALA A O 1
ATOM 751 N N . VAL A 1 96 ? -18.829 -0.753 30.353 1.00 93.56 96 VAL A N 1
ATOM 752 C CA . VAL A 1 96 ? -18.414 0.238 31.363 1.00 93.56 96 VAL A CA 1
ATOM 753 C C . VAL A 1 96 ? -19.619 1.007 31.907 1.00 93.56 96 VAL A C 1
ATOM 755 O O . VAL A 1 96 ? -19.771 1.139 33.121 1.00 93.56 96 VAL A O 1
ATOM 758 N N . ASN A 1 97 ? -20.532 1.456 31.039 1.00 91.75 97 ASN A N 1
ATOM 759 C CA . ASN A 1 97 ? -21.753 2.132 31.484 1.00 91.75 97 ASN A CA 1
ATOM 760 C C . ASN A 1 97 ? -22.635 1.211 32.352 1.00 91.75 97 ASN A C 1
ATOM 762 O O . ASN A 1 97 ? -23.172 1.660 33.368 1.00 91.75 97 ASN A O 1
ATOM 766 N N . HIS A 1 98 ? -22.785 -0.066 31.980 1.00 93.25 98 HIS A N 1
ATOM 767 C CA . HIS A 1 98 ? -23.531 -1.042 32.782 1.00 93.25 98 HIS A CA 1
ATOM 768 C C . HIS A 1 98 ? -22.884 -1.286 34.146 1.00 93.25 98 HIS A C 1
ATOM 770 O O . HIS A 1 98 ? -23.589 -1.261 35.156 1.00 93.25 98 HIS A O 1
ATOM 776 N N . TYR A 1 99 ? -21.561 -1.450 34.187 1.00 91.75 99 TYR A N 1
ATOM 777 C CA . TYR A 1 99 ? -20.805 -1.595 35.428 1.00 91.75 99 TYR A CA 1
ATOM 778 C C . TYR A 1 99 ? -20.995 -0.382 36.346 1.00 91.75 99 TYR A C 1
ATOM 780 O O . TYR A 1 99 ? -21.405 -0.536 37.496 1.00 91.75 99 TYR A O 1
ATOM 788 N N . ASN A 1 100 ? -20.802 0.833 35.822 1.00 91.56 100 ASN A N 1
ATOM 789 C CA . ASN A 1 100 ? -20.948 2.071 36.592 1.00 91.56 100 ASN A CA 1
ATOM 790 C C . ASN A 1 100 ? -22.368 2.239 37.144 1.00 91.56 100 ASN A C 1
ATOM 792 O O . ASN A 1 100 ? -22.547 2.606 38.307 1.00 91.56 100 ASN A O 1
ATOM 796 N N . ARG A 1 101 ? -23.392 1.916 36.343 1.00 91.44 101 ARG A N 1
ATOM 797 C CA . ARG A 1 101 ? -24.783 1.953 36.803 1.00 91.44 101 ARG A CA 1
ATOM 798 C C . ARG A 1 101 ? -25.038 0.924 37.901 1.00 91.44 101 ARG A C 1
ATOM 800 O O . ARG A 1 101 ? -25.586 1.292 38.935 1.00 91.44 101 ARG A O 1
ATOM 807 N N . SER A 1 102 ? -24.598 -0.321 37.720 1.00 91.25 102 SER A N 1
ATOM 808 C CA . SER A 1 102 ? -24.732 -1.375 38.734 1.00 91.25 102 SER A CA 1
ATOM 809 C C . SER A 1 102 ? -24.034 -0.996 40.043 1.00 91.25 102 SER A C 1
ATOM 811 O O . SER A 1 102 ? -24.622 -1.138 41.110 1.00 91.25 102 SER A O 1
ATOM 813 N N . SER A 1 103 ? -22.819 -0.449 39.959 1.00 89.75 103 SER A N 1
ATOM 814 C CA . SER A 1 103 ? -22.052 0.052 41.106 1.00 89.75 103 SER A CA 1
ATOM 815 C C . SER A 1 103 ? -22.811 1.164 41.844 1.00 89.75 103 SER A C 1
ATOM 817 O O . SER A 1 103 ? -22.932 1.140 43.068 1.00 89.75 103 SER A O 1
ATOM 819 N N . SER A 1 104 ? -23.419 2.102 41.108 1.00 88.38 104 SER A N 1
ATOM 820 C CA . SER A 1 104 ? -24.218 3.175 41.714 1.00 88.38 104 SER A CA 1
ATOM 821 C C . SER A 1 104 ? -25.506 2.683 42.384 1.00 88.38 104 SER A C 1
ATOM 823 O O . SER A 1 104 ? -25.867 3.194 43.443 1.00 88.38 104 SER A O 1
ATOM 825 N N . GLU A 1 105 ? -26.193 1.693 41.805 1.00 88.44 105 GLU A N 1
ATOM 826 C CA . GLU A 1 105 ? -27.383 1.096 42.422 1.00 88.44 105 GLU A CA 1
ATOM 827 C C . GLU A 1 105 ? -27.002 0.293 43.671 1.00 88.44 105 GLU A C 1
ATOM 829 O O . GLU A 1 105 ? -27.687 0.385 44.687 1.00 88.44 105 GLU A O 1
ATOM 834 N N . PHE A 1 106 ? -25.868 -0.412 43.653 1.00 86.31 106 PHE A N 1
ATOM 835 C CA . PHE A 1 106 ? -25.378 -1.151 44.818 1.00 86.31 106 PHE A CA 1
ATOM 836 C C . PHE A 1 106 ? -25.106 -0.229 46.016 1.00 86.31 106 PHE A C 1
ATOM 838 O O . PHE A 1 106 ? -25.517 -0.534 47.133 1.00 86.31 106 PHE A O 1
ATOM 845 N N . LYS A 1 107 ? -24.522 0.956 45.784 1.00 85.31 107 LYS A N 1
ATOM 846 C CA . LYS A 1 107 ? -24.335 1.978 46.835 1.00 85.31 107 LYS A CA 1
ATOM 847 C C . LYS A 1 107 ? -25.655 2.448 47.461 1.00 85.31 107 LYS A C 1
ATOM 849 O O . LYS A 1 107 ? -25.678 2.841 48.626 1.00 85.31 107 LYS A O 1
ATOM 854 N N . LYS A 1 108 ? -26.764 2.437 46.711 1.00 85.62 108 LYS A N 1
ATOM 855 C CA . LYS A 1 108 ? -28.091 2.753 47.271 1.00 85.62 108 LYS A CA 1
ATOM 856 C C . LYS A 1 108 ? -28.602 1.616 48.149 1.00 85.62 108 LYS A C 1
ATOM 858 O O . LYS A 1 108 ? -29.118 1.896 49.225 1.00 85.62 108 LYS A O 1
ATOM 863 N N . ILE A 1 109 ? -28.415 0.367 47.713 1.00 85.94 109 ILE A N 1
ATOM 864 C CA . ILE A 1 109 ? -28.789 -0.820 48.493 1.00 85.94 109 ILE A CA 1
ATOM 865 C C . ILE A 1 109 ? -28.061 -0.817 49.836 1.00 85.94 109 ILE A C 1
ATOM 867 O O . ILE A 1 109 ? -28.715 -0.982 50.858 1.00 85.94 109 ILE A O 1
ATOM 871 N N . ASP A 1 110 ? -26.750 -0.561 49.853 1.00 81.50 110 ASP A N 1
ATOM 872 C CA . ASP A 1 110 ? -25.987 -0.462 51.104 1.00 81.50 110 ASP A CA 1
ATOM 873 C C . ASP A 1 110 ? -26.590 0.588 52.058 1.00 81.50 110 ASP A C 1
ATOM 875 O O . ASP A 1 110 ? -26.895 0.294 53.213 1.00 81.50 110 ASP A O 1
ATOM 879 N N . LYS A 1 111 ? -26.920 1.784 51.547 1.00 82.19 111 LYS A N 1
ATOM 880 C CA . LYS A 1 111 ? -27.607 2.819 52.339 1.00 82.19 111 LYS A CA 1
ATOM 881 C C . LYS A 1 111 ? -28.960 2.353 52.894 1.00 82.19 111 LYS A C 1
ATOM 883 O O . LYS A 1 111 ? -29.303 2.710 54.022 1.00 82.19 111 LYS A O 1
ATOM 888 N N . ASP A 1 112 ? -29.745 1.617 52.117 1.00 83.62 112 ASP A N 1
ATOM 889 C CA . ASP A 1 112 ? -31.047 1.116 52.563 1.00 83.62 112 ASP A CA 1
ATOM 890 C C . ASP A 1 112 ? -30.898 -0.014 53.596 1.00 83.62 112 ASP A C 1
ATOM 892 O O . ASP A 1 112 ? -31.641 -0.038 54.578 1.00 83.62 112 ASP A O 1
ATOM 896 N N . VAL A 1 113 ? -29.892 -0.881 53.452 1.00 84.00 113 VAL A N 1
ATOM 897 C CA . VAL A 1 113 ? -29.551 -1.921 54.438 1.00 84.00 113 VAL A CA 1
ATOM 898 C C . VAL A 1 113 ? -29.153 -1.296 55.774 1.00 84.00 113 VAL A C 1
ATOM 900 O O . VAL A 1 113 ? -29.717 -1.677 56.799 1.00 84.00 113 VAL A O 1
ATOM 903 N N . ILE A 1 114 ? -28.280 -0.282 55.764 1.00 83.94 114 ILE A N 1
ATOM 904 C CA . ILE A 1 114 ? -27.863 0.445 56.977 1.00 83.94 114 ILE A CA 1
ATOM 905 C C . ILE A 1 114 ? -29.075 1.048 57.703 1.00 83.94 114 ILE A C 1
ATOM 907 O O . ILE A 1 114 ? -29.164 0.987 58.931 1.00 83.94 114 ILE A O 1
ATOM 911 N N . LYS A 1 115 ? -30.030 1.625 56.957 1.00 82.50 115 LYS A N 1
ATOM 912 C CA . LYS A 1 115 ? -31.261 2.192 57.535 1.00 82.50 115 LYS A CA 1
ATOM 913 C C . LYS A 1 115 ? -32.146 1.128 58.180 1.00 82.50 115 LYS A C 1
ATOM 915 O O . LYS A 1 115 ? -32.704 1.387 59.240 1.00 82.50 115 LYS A O 1
ATOM 920 N N . ILE A 1 116 ? -32.301 -0.034 57.541 1.00 82.69 116 ILE A N 1
ATOM 921 C CA . ILE A 1 116 ? -33.150 -1.124 58.047 1.00 82.69 116 ILE A CA 1
ATOM 922 C C . ILE A 1 116 ? -32.505 -1.810 59.254 1.00 82.69 116 ILE A C 1
ATOM 924 O O . ILE A 1 116 ? -33.209 -2.191 60.184 1.00 82.69 116 ILE A O 1
ATOM 928 N N . SER A 1 117 ? -31.179 -1.953 59.273 1.00 82.12 117 SER A N 1
ATOM 929 C CA . SER A 1 117 ? -30.466 -2.624 60.366 1.00 82.12 117 SER A CA 1
ATOM 930 C C . SER A 1 117 ? -30.229 -1.732 61.592 1.00 82.12 117 SER A C 1
ATOM 932 O O . SER A 1 117 ? -29.443 -2.115 62.460 1.00 82.12 117 SER A O 1
ATOM 934 N N . GLU A 1 118 ? -30.789 -0.517 61.627 1.00 77.62 118 GLU A N 1
ATOM 935 C CA . GLU A 1 118 ? -30.503 0.508 62.646 1.00 77.62 118 GLU A CA 1
ATOM 936 C C . GLU A 1 118 ? -28.990 0.766 62.825 1.00 77.62 118 GLU A C 1
ATOM 938 O O . GLU A 1 118 ? -28.505 1.013 63.926 1.00 77.62 118 GLU A O 1
ATOM 943 N N . GLY A 1 119 ? -28.216 0.674 61.736 1.00 70.12 119 GLY A N 1
ATOM 944 C CA . GLY A 1 119 ? -26.761 0.868 61.751 1.00 70.12 119 GLY A CA 1
ATOM 945 C C . GLY A 1 119 ? -25.916 -0.346 62.161 1.00 70.12 119 GLY A C 1
ATOM 946 O O . GLY A 1 119 ? -24.694 -0.242 62.159 1.00 70.12 119 GLY A O 1
ATOM 947 N N . ASN A 1 120 ? -26.518 -1.502 62.470 1.00 67.38 120 ASN A N 1
ATOM 948 C CA . ASN A 1 120 ? -25.776 -2.706 62.881 1.00 67.38 120 ASN A CA 1
ATOM 949 C C . ASN A 1 120 ? -25.125 -3.506 61.735 1.00 67.38 120 ASN A C 1
ATOM 951 O O . ASN A 1 120 ? -24.371 -4.444 61.993 1.00 67.38 120 ASN A O 1
ATOM 955 N N . THR A 1 121 ? -25.439 -3.219 60.471 1.00 67.44 121 THR A N 1
ATOM 956 C CA . THR A 1 121 ? -24.932 -3.971 59.316 1.00 67.44 121 THR A CA 1
ATOM 957 C C . THR A 1 121 ? -24.594 -3.009 58.186 1.00 67.44 121 THR A C 1
ATOM 959 O O . THR A 1 121 ? -25.446 -2.246 57.740 1.00 67.44 121 THR A O 1
ATOM 962 N N . GLN A 1 122 ? -23.346 -3.058 57.723 1.00 66.56 122 GLN A N 1
ATOM 963 C CA . GLN A 1 122 ? -22.840 -2.248 56.620 1.00 66.56 122 GLN A CA 1
ATOM 964 C C . GLN A 1 122 ? -22.206 -3.169 55.577 1.00 66.56 122 GLN A C 1
ATOM 966 O O . GLN A 1 122 ? -21.420 -4.056 55.920 1.00 66.56 122 GLN A O 1
ATOM 971 N N . ILE A 1 123 ? -22.571 -2.977 54.313 1.00 67.50 123 ILE A N 1
ATOM 972 C CA . ILE A 1 123 ? -22.018 -3.696 53.169 1.00 67.50 123 ILE A CA 1
ATOM 973 C C . ILE A 1 123 ? -21.030 -2.735 52.508 1.00 67.50 123 ILE A C 1
ATOM 975 O O . ILE A 1 123 ? -21.366 -2.017 51.573 1.00 67.50 123 ILE A O 1
ATOM 979 N N . ASP A 1 124 ? -19.812 -2.692 53.046 1.00 64.69 124 ASP A N 1
ATOM 980 C CA . ASP A 1 124 ? -18.758 -1.752 52.658 1.00 64.69 124 ASP A CA 1
ATOM 981 C C . ASP A 1 124 ? -18.334 -1.927 51.186 1.00 64.69 124 ASP A C 1
ATOM 983 O O . ASP A 1 124 ? -17.458 -2.723 50.844 1.00 64.69 124 ASP A O 1
ATOM 987 N N . PHE A 1 125 ? -19.031 -1.236 50.281 1.00 68.44 125 PHE A N 1
ATOM 988 C CA . PHE A 1 125 ? -18.803 -1.317 48.844 1.00 68.44 125 PHE A CA 1
ATOM 989 C C . PHE A 1 125 ? -18.081 -0.075 48.324 1.00 68.44 125 PHE A C 1
ATOM 991 O O . PHE A 1 125 ? -18.688 0.907 47.881 1.00 68.44 125 PHE A O 1
ATOM 998 N N . GLU A 1 126 ? -16.756 -0.171 48.284 1.00 64.56 126 GLU A N 1
ATOM 999 C CA . GLU A 1 126 ? -15.863 0.789 47.633 1.00 64.56 126 GLU A CA 1
ATOM 1000 C C . GLU A 1 126 ? -15.745 0.516 46.122 1.00 64.56 126 GLU A C 1
ATOM 1002 O O . GLU A 1 126 ? -14.670 0.313 45.567 1.00 64.56 126 GLU A O 1
ATOM 1007 N N . GLY A 1 127 ? -16.875 0.475 45.412 1.00 64.44 127 GLY A N 1
ATOM 1008 C CA . GLY A 1 127 ? -16.846 0.382 43.953 1.00 64.44 127 GLY A CA 1
ATOM 1009 C C . GLY A 1 127 ? -16.316 1.677 43.330 1.00 64.44 127 GLY A C 1
ATOM 1010 O O . GLY A 1 127 ? -17.045 2.681 43.298 1.00 64.44 127 GLY A O 1
ATOM 1011 N N . GLU A 1 128 ? -15.083 1.659 42.815 1.00 71.12 128 GLU A N 1
ATOM 1012 C CA . GLU A 1 128 ? -14.554 2.707 41.932 1.00 71.12 128 GLU A CA 1
ATOM 1013 C C . GLU A 1 128 ? -15.329 2.723 40.608 1.00 71.12 128 GLU A C 1
ATOM 1015 O O . GLU A 1 128 ? -15.666 1.679 40.041 1.00 71.12 128 GLU A O 1
ATOM 1020 N N . LEU A 1 129 ? -15.655 3.927 40.132 1.00 77.44 129 LEU A N 1
ATOM 1021 C CA . LEU A 1 129 ? -16.265 4.112 38.818 1.00 77.44 129 LEU A CA 1
ATOM 1022 C C . LEU A 1 129 ? -15.177 3.990 37.756 1.00 77.44 129 LEU A C 1
ATOM 1024 O O . LEU A 1 129 ? -14.106 4.572 37.885 1.00 77.44 129 LEU A O 1
ATOM 1028 N N . LEU A 1 130 ? -15.474 3.248 36.696 1.00 81.69 130 LEU A N 1
ATOM 1029 C CA . LEU A 1 130 ? -14.573 3.118 35.563 1.00 81.69 130 LEU A CA 1
ATOM 1030 C C . LEU A 1 130 ? -14.718 4.343 34.661 1.00 81.69 130 LEU A C 1
ATOM 1032 O O . LEU A 1 130 ? -15.834 4.690 34.253 1.00 81.69 130 LEU A O 1
ATOM 1036 N N . ASP A 1 131 ? -13.593 4.963 34.316 1.00 75.81 131 ASP A N 1
ATOM 1037 C CA . ASP A 1 131 ? -13.567 6.029 33.325 1.00 75.81 131 ASP A CA 1
ATOM 1038 C C . ASP A 1 131 ? -13.941 5.501 31.941 1.00 75.81 131 ASP A C 1
ATOM 1040 O O . ASP A 1 131 ? -13.661 4.358 31.560 1.00 75.81 131 ASP A O 1
ATOM 1044 N N . ARG A 1 132 ? -14.605 6.358 31.164 1.00 66.62 132 ARG A N 1
ATOM 1045 C CA . ARG A 1 132 ? -14.964 6.019 29.794 1.00 66.62 132 ARG A CA 1
ATOM 1046 C C . ARG A 1 132 ? -13.679 5.996 28.961 1.00 66.62 132 ARG A C 1
ATOM 1048 O O . ARG A 1 132 ? -12.991 7.008 2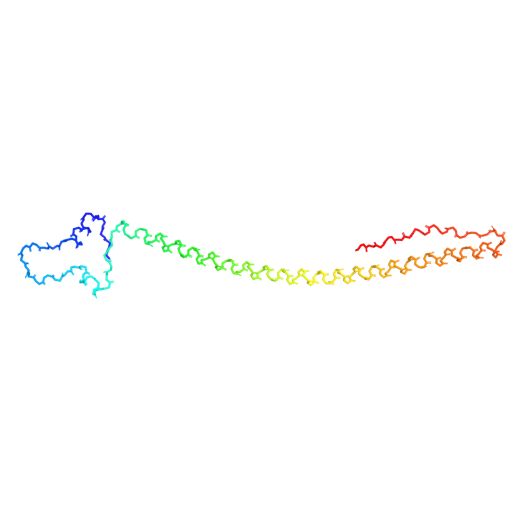8.870 1.00 66.62 132 ARG A O 1
ATOM 1055 N N . LEU A 1 133 ? -13.366 4.846 28.364 1.00 62.00 133 LEU A N 1
ATOM 1056 C CA . LEU A 1 133 ? -12.311 4.745 27.354 1.00 62.00 133 LEU A CA 1
ATOM 1057 C C . LEU A 1 133 ? -12.675 5.695 26.199 1.00 62.00 133 LEU A C 1
ATOM 1059 O O . LEU A 1 133 ? -13.800 5.620 25.698 1.00 62.00 133 LEU A O 1
ATOM 1063 N N . TYR A 1 134 ? -11.759 6.623 25.900 1.00 52.62 134 TYR A N 1
ATOM 1064 C CA . TYR A 1 134 ? -11.887 7.693 24.902 1.00 52.62 134 TYR A CA 1
ATOM 1065 C C . TYR A 1 134 ? -12.400 7.206 23.543 1.00 52.62 134 TYR A C 1
ATOM 1067 O O . TYR A 1 134 ? -11.930 6.140 23.084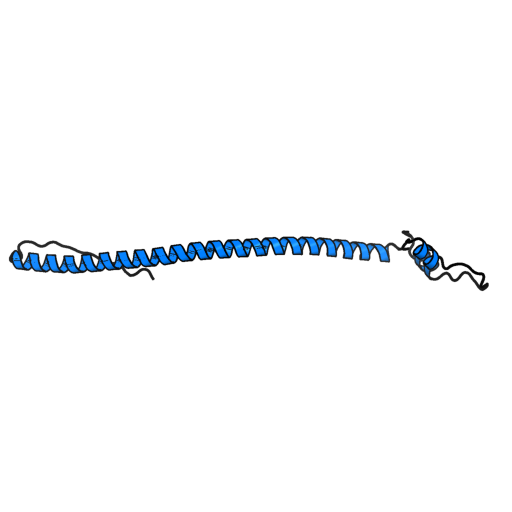 1.00 52.62 134 TYR A O 1
#

Radius of gyration: 44.4 Å; chains: 1; bounding box: 71×20×125 Å